Protein AF-A0A432HE36-F1 (afdb_monomer_lite)

Secondary structure (DSSP, 8-state):
--TT----SSEEETTEEE-HH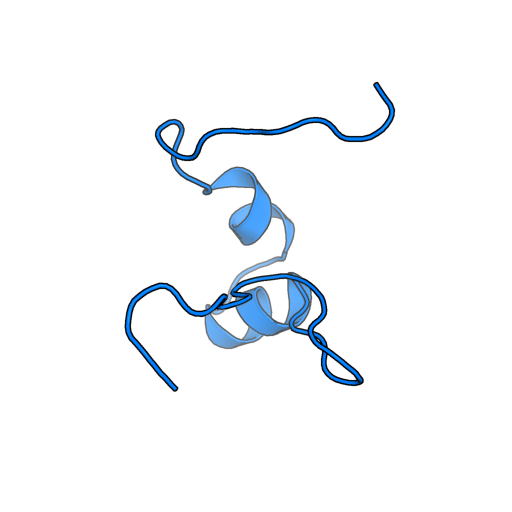HHHHHTTS-HHHHHHSS-TTS----S--

Sequence (49 aa):
VSAGEEAVFLGRQGSEEITADEIAEKAETINYEIVTRMSTRLPRFYING

Radius of gyration: 12.92 Å; chains: 1; bounding box: 25×27×27 Å

pLDDT: mean 96.26, std 6.03, range [56.91, 98.69]

Foldseek 3Di:
DDPPDDDDPAADDDPDGDHLQNVQVVVVHHSVCSVVVPDPPDDDDDDPD

Structure (mmCIF, N/CA/C/O backbone):
data_AF-A0A432HE36-F1
#
_entry.id   AF-A0A432HE36-F1
#
loop_
_atom_site.group_PDB
_atom_site.id
_atom_site.type_symbol
_atom_site.label_atom_id
_atom_site.label_alt_id
_atom_site.label_comp_id
_atom_site.label_asym_id
_atom_site.label_entity_id
_atom_site.label_seq_id
_atom_site.pdbx_PDB_ins_code
_atom_site.Cartn_x
_atom_site.Cartn_y
_atom_site.Cartn_z
_atom_site.occupancy
_atom_site.B_iso_or_equiv
_atom_site.auth_seq_id
_atom_site.auth_comp_id
_atom_site.auth_asym_id
_atom_site.auth_atom_id
_atom_site.pdbx_PDB_model_num
ATOM 1 N N . VAL A 1 1 ? -8.257 -9.901 18.730 1.00 88.38 1 VAL A N 1
ATOM 2 C CA . VAL A 1 1 ? -8.745 -10.667 17.565 1.00 88.38 1 VAL A CA 1
ATOM 3 C C . VAL A 1 1 ? -10.185 -11.097 17.765 1.00 88.38 1 VAL A C 1
ATOM 5 O O . VAL A 1 1 ? -10.472 -12.080 18.444 1.00 88.38 1 VAL A O 1
ATOM 8 N N . SER A 1 2 ? -11.080 -10.332 17.156 1.00 96.12 2 SER A N 1
ATOM 9 C CA . SER A 1 2 ? -12.505 -10.618 16.997 1.00 96.12 2 SER A CA 1
ATOM 10 C C . SER A 1 2 ? -12.931 -10.347 15.549 1.00 96.12 2 SER A C 1
ATOM 12 O O . SER A 1 2 ? -12.218 -9.676 14.802 1.00 96.12 2 SER A O 1
ATOM 14 N N . ALA A 1 3 ? -14.067 -10.898 15.117 1.00 96.81 3 ALA A N 1
ATOM 15 C CA . ALA A 1 3 ? -14.570 -10.636 13.771 1.00 96.81 3 ALA A CA 1
ATOM 16 C C . ALA A 1 3 ? -14.903 -9.143 13.603 1.00 96.81 3 ALA A C 1
ATOM 18 O O . ALA A 1 3 ? -15.617 -8.574 14.426 1.00 96.81 3 ALA A O 1
ATOM 19 N N . GLY A 1 4 ? -14.400 -8.533 12.527 1.00 95.81 4 GLY A N 1
ATOM 20 C CA . GLY A 1 4 ? -14.572 -7.103 12.246 1.00 95.81 4 GLY A CA 1
ATOM 21 C C . GLY A 1 4 ? -13.463 -6.199 12.797 1.00 95.81 4 GLY A C 1
ATOM 22 O O . GLY A 1 4 ? -13.513 -4.996 12.569 1.00 95.81 4 GLY A O 1
ATOM 23 N N . GLU A 1 5 ? -12.466 -6.755 13.489 1.00 97.19 5 GLU A N 1
ATOM 24 C CA . GLU A 1 5 ? -11.256 -6.021 13.877 1.00 97.19 5 GLU A CA 1
ATOM 25 C C . GLU A 1 5 ? -10.440 -5.614 12.635 1.00 97.19 5 GLU A C 1
ATOM 27 O O . GLU A 1 5 ? -10.410 -6.337 11.635 1.00 97.19 5 GLU A O 1
ATOM 32 N N . GLU A 1 6 ? -9.808 -4.440 12.680 1.00 95.69 6 GLU A N 1
ATOM 33 C CA . GLU A 1 6 ? -9.054 -3.885 11.553 1.00 95.69 6 GLU A CA 1
ATOM 34 C C . GLU A 1 6 ? -7.804 -4.714 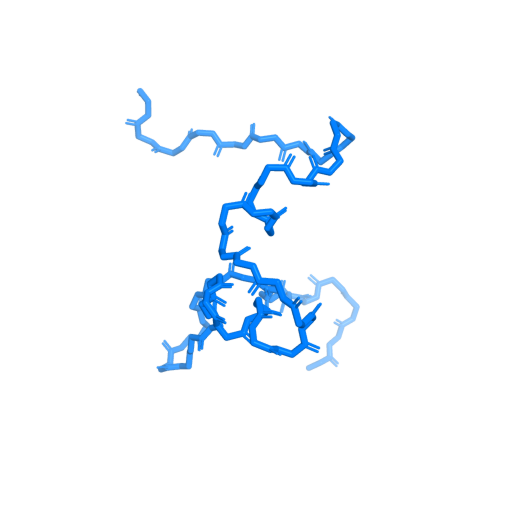11.236 1.00 95.69 6 GLU A C 1
ATOM 36 O O . GLU A 1 6 ? -7.027 -5.069 12.124 1.00 95.69 6 GLU A O 1
ATOM 41 N N . ALA A 1 7 ? -7.578 -4.941 9.942 1.00 96.62 7 ALA A N 1
ATOM 42 C CA . ALA A 1 7 ? -6.336 -5.482 9.417 1.00 96.62 7 ALA A CA 1
ATOM 43 C C . ALA A 1 7 ? -5.740 -4.508 8.394 1.00 96.62 7 ALA A C 1
ATOM 45 O O . ALA A 1 7 ? -6.404 -4.128 7.425 1.00 96.62 7 ALA A O 1
ATOM 46 N N . VAL A 1 8 ? -4.476 -4.135 8.595 1.00 97.31 8 VAL A N 1
ATOM 47 C CA . VAL A 1 8 ? -3.732 -3.255 7.688 1.00 97.31 8 VAL A CA 1
ATOM 48 C C . VAL A 1 8 ? -2.856 -4.109 6.774 1.00 97.31 8 VAL A C 1
ATOM 50 O O . VAL A 1 8 ? -1.916 -4.748 7.231 1.00 97.31 8 VAL A O 1
ATOM 53 N N . PHE A 1 9 ? -3.173 -4.134 5.477 1.00 96.50 9 PHE A N 1
ATOM 54 C CA . PHE A 1 9 ? -2.399 -4.878 4.467 1.00 96.50 9 PHE A CA 1
ATOM 55 C C . PHE A 1 9 ? -1.269 -4.050 3.835 1.00 96.50 9 PHE A C 1
ATOM 57 O O . PHE A 1 9 ? -0.310 -4.615 3.324 1.00 96.50 9 PHE A O 1
ATOM 64 N N . LEU A 1 10 ? -1.406 -2.723 3.838 1.00 97.50 10 LEU A N 1
ATOM 65 C CA . LEU A 1 10 ? -0.424 -1.743 3.374 1.00 97.50 10 LEU A CA 1
ATOM 66 C C . LEU A 1 10 ? -0.695 -0.458 4.158 1.00 97.50 10 LEU A C 1
A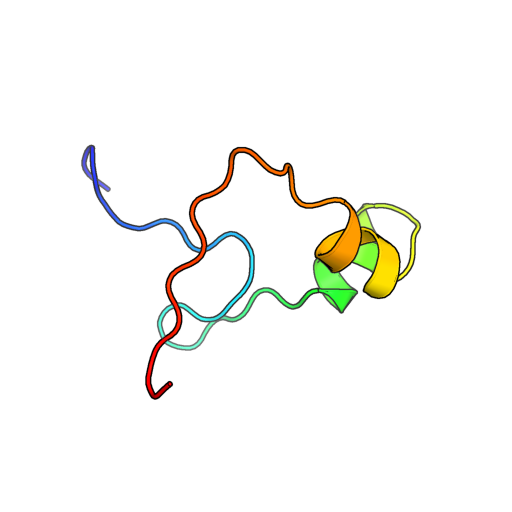TOM 68 O O . LEU A 1 10 ? -1.793 0.093 4.064 1.00 97.50 10 LEU A O 1
ATOM 72 N N . GLY A 1 11 ? 0.273 -0.004 4.948 1.00 97.56 11 GLY A N 1
ATOM 73 C CA . GLY A 1 11 ? 0.117 1.116 5.875 1.00 97.56 11 GLY A CA 1
ATOM 74 C C . GLY A 1 11 ? 0.616 0.783 7.279 1.00 97.56 11 GLY A C 1
ATOM 75 O O . GLY A 1 11 ? 1.352 -0.181 7.476 1.00 97.56 11 GLY A O 1
ATOM 76 N N . ARG A 1 12 ? 0.210 1.592 8.260 1.00 98.31 12 ARG A N 1
ATOM 77 C CA . ARG A 1 12 ? 0.714 1.543 9.637 1.00 98.31 12 ARG A CA 1
ATOM 78 C C . ARG A 1 12 ? -0.361 1.099 10.625 1.00 98.31 12 ARG A C 1
ATOM 80 O O . ARG A 1 12 ? -1.480 1.599 10.566 1.00 98.31 12 ARG A O 1
ATOM 87 N N . GLN A 1 13 ? 0.007 0.238 11.574 1.00 98.19 13 GLN A N 1
ATOM 88 C CA . GLN A 1 13 ? -0.808 -0.110 12.740 1.00 98.19 13 GLN A CA 1
ATOM 89 C C . GLN A 1 13 ? 0.068 -0.075 14.000 1.00 98.19 13 GLN A C 1
ATOM 91 O O . GLN A 1 13 ? 0.988 -0.873 14.165 1.00 98.19 13 GLN A O 1
ATOM 96 N N . GLY A 1 14 ? -0.194 0.877 14.901 1.00 96.69 14 GLY A N 1
ATOM 97 C CA . GLY A 1 14 ? 0.679 1.114 16.055 1.00 96.69 14 GLY A CA 1
ATOM 98 C C . GLY A 1 14 ? 2.076 1.585 15.628 1.00 96.69 14 GLY A C 1
ATOM 99 O O . GLY A 1 14 ? 2.200 2.568 14.895 1.00 96.69 14 GLY A O 1
ATOM 100 N N . SER A 1 15 ? 3.124 0.904 16.102 1.00 98.06 15 SER A N 1
ATOM 101 C CA . SER A 1 15 ? 4.520 1.167 15.714 1.00 98.06 15 SER A CA 1
ATOM 102 C C . SER A 1 15 ? 4.917 0.527 14.385 1.00 98.06 15 SER A C 1
ATOM 104 O O . SER A 1 15 ? 5.867 0.996 13.759 1.00 98.06 15 SER A O 1
ATOM 106 N N . GLU A 1 16 ? 4.189 -0.500 13.948 1.00 98.25 16 GLU A N 1
ATOM 107 C CA . GLU A 1 16 ? 4.546 -1.329 12.798 1.00 98.25 16 GLU A CA 1
ATOM 108 C C . GLU A 1 16 ? 3.972 -0.770 11.496 1.00 98.25 16 GLU A C 1
ATOM 110 O O . GLU A 1 16 ? 2.894 -0.168 11.476 1.00 98.25 16 GLU A O 1
ATOM 115 N N . GLU A 1 17 ? 4.683 -0.987 10.393 1.00 98.50 17 GLU A N 1
ATOM 116 C CA . GLU A 1 17 ? 4.293 -0.523 9.065 1.00 98.50 17 GLU A CA 1
ATOM 117 C C . GLU A 1 17 ? 4.638 -1.562 8.001 1.00 98.50 17 GLU A C 1
ATOM 119 O O . GLU A 1 17 ? 5.738 -2.104 8.001 1.00 98.50 17 GLU A O 1
ATOM 124 N N . ILE A 1 18 ? 3.700 -1.788 7.079 1.00 98.50 18 ILE A N 1
ATOM 125 C CA . ILE A 1 18 ? 3.900 -2.582 5.865 1.00 98.50 18 ILE A CA 1
ATOM 126 C C . ILE A 1 18 ? 3.946 -1.614 4.686 1.00 98.50 18 ILE A C 1
ATOM 128 O O . ILE A 1 18 ? 2.945 -0.970 4.351 1.00 98.50 18 ILE A O 1
ATOM 132 N N . THR A 1 19 ? 5.109 -1.508 4.050 1.00 98.56 19 THR A N 1
ATOM 133 C CA . THR A 1 19 ? 5.320 -0.602 2.913 1.00 98.56 19 THR A CA 1
ATOM 134 C C . THR A 1 19 ? 5.010 -1.283 1.579 1.00 98.56 19 THR A C 1
ATOM 136 O O . THR A 1 19 ? 5.034 -2.508 1.457 1.00 98.56 19 THR A O 1
ATOM 139 N N . ALA A 1 20 ? 4.747 -0.489 0.536 1.00 98.50 20 ALA A N 1
ATOM 140 C CA . ALA A 1 20 ? 4.592 -1.026 -0.818 1.00 98.50 20 ALA A CA 1
ATOM 141 C C . ALA A 1 20 ? 5.883 -1.696 -1.330 1.00 98.50 20 ALA A C 1
ATOM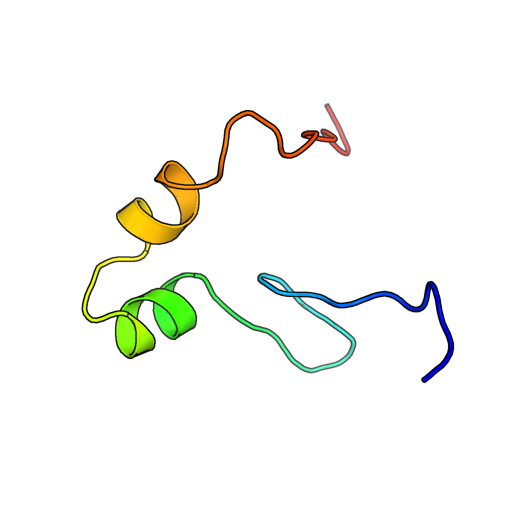 143 O O . ALA A 1 20 ? 5.795 -2.670 -2.074 1.00 98.50 20 ALA A O 1
ATOM 144 N N . ASP A 1 21 ? 7.055 -1.195 -0.923 1.00 98.69 21 ASP A N 1
ATOM 145 C CA . ASP A 1 21 ? 8.358 -1.772 -1.271 1.00 98.69 21 ASP A CA 1
ATOM 146 C C . ASP A 1 21 ? 8.554 -3.152 -0.627 1.00 98.69 21 ASP A C 1
ATOM 148 O O . ASP A 1 21 ? 8.966 -4.085 -1.310 1.00 98.69 21 ASP A O 1
ATOM 152 N N . GLU A 1 22 ? 8.169 -3.324 0.644 1.00 98.62 22 GLU A N 1
ATOM 153 C CA . GLU A 1 22 ? 8.231 -4.627 1.322 1.00 98.62 22 GLU A CA 1
ATOM 154 C C . GLU A 1 22 ? 7.347 -5.676 0.624 1.00 98.62 22 GLU A C 1
ATOM 156 O O . GLU A 1 22 ? 7.747 -6.827 0.428 1.00 98.62 22 GLU A O 1
ATOM 161 N N . ILE A 1 23 ? 6.133 -5.287 0.219 1.00 98.38 23 ILE A N 1
ATOM 162 C CA . ILE A 1 23 ? 5.231 -6.175 -0.525 1.00 98.38 23 ILE A CA 1
ATOM 163 C C . ILE A 1 23 ? 5.834 -6.513 -1.894 1.00 98.38 23 ILE A C 1
ATOM 165 O O . ILE A 1 23 ? 5.755 -7.660 -2.333 1.00 98.38 23 ILE A O 1
ATOM 169 N N . ALA A 1 24 ? 6.438 -5.530 -2.564 1.00 98.62 24 ALA A N 1
ATOM 170 C CA . ALA A 1 24 ? 7.058 -5.708 -3.869 1.00 98.62 24 ALA A CA 1
ATOM 171 C C . ALA A 1 24 ? 8.253 -6.670 -3.822 1.00 98.62 24 ALA A C 1
ATOM 173 O O . ALA A 1 24 ? 8.344 -7.543 -4.682 1.00 98.62 24 ALA A O 1
ATOM 174 N N . GLU A 1 25 ? 9.103 -6.576 -2.795 1.00 98.69 25 GLU A N 1
ATOM 175 C CA . GLU A 1 25 ? 10.225 -7.496 -2.573 1.00 98.69 25 GLU A CA 1
ATOM 176 C C . GLU A 1 25 ? 9.737 -8.946 -2.442 1.00 98.69 25 GLU A C 1
ATOM 178 O O . GLU A 1 25 ? 10.230 -9.835 -3.135 1.00 98.69 25 GLU A O 1
ATOM 183 N N . LYS A 1 26 ? 8.698 -9.183 -1.628 1.00 98.25 26 LYS A N 1
ATOM 184 C CA . LYS A 1 26 ? 8.093 -10.519 -1.460 1.00 98.25 26 LYS A CA 1
ATOM 185 C C . LYS A 1 26 ? 7.423 -11.041 -2.734 1.00 98.25 26 LYS A C 1
ATOM 187 O O . LYS A 1 26 ? 7.292 -12.250 -2.897 1.00 98.25 26 LYS A O 1
ATOM 192 N N . ALA A 1 27 ? 6.947 -10.143 -3.592 1.00 98.12 27 ALA A N 1
ATOM 193 C CA . ALA A 1 27 ? 6.252 -10.465 -4.835 1.00 98.12 27 ALA A CA 1
ATOM 194 C C . ALA A 1 27 ? 7.170 -10.451 -6.072 1.00 98.12 27 ALA A C 1
ATOM 196 O O . ALA A 1 27 ? 6.662 -10.585 -7.185 1.00 98.12 27 ALA A O 1
ATOM 197 N N . GLU A 1 28 ? 8.485 -10.276 -5.889 1.00 98.50 28 GLU A N 1
ATOM 198 C CA . GLU A 1 28 ? 9.486 -10.186 -6.962 1.00 98.50 28 GLU A CA 1
ATOM 199 C C . GLU A 1 28 ? 9.119 -9.141 -8.037 1.00 98.50 28 GLU A C 1
ATOM 201 O O . GLU A 1 28 ? 9.224 -9.371 -9.243 1.00 98.50 28 GLU A O 1
ATOM 206 N N . THR A 1 29 ? 8.656 -7.970 -7.593 1.00 98.56 29 THR A N 1
ATOM 207 C CA . THR A 1 29 ? 8.261 -6.852 -8.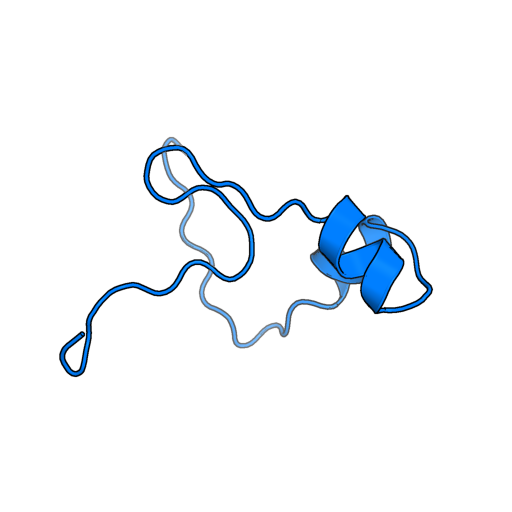461 1.00 98.56 29 THR A CA 1
ATOM 208 C C . THR A 1 29 ? 8.695 -5.499 -7.876 1.00 98.56 29 THR A C 1
ATOM 210 O O . THR A 1 29 ? 9.537 -5.432 -6.985 1.00 98.56 29 THR A O 1
ATOM 213 N N . ILE A 1 30 ? 8.146 -4.398 -8.391 1.00 98.62 30 ILE A N 1
ATOM 214 C CA . ILE A 1 30 ? 8.354 -3.028 -7.924 1.00 98.62 30 ILE A CA 1
ATOM 215 C C . ILE A 1 30 ? 7.089 -2.467 -7.262 1.00 98.62 30 ILE A C 1
ATOM 217 O O . ILE A 1 30 ? 5.963 -2.859 -7.581 1.00 98.62 30 ILE A O 1
ATOM 221 N N . ASN A 1 31 ? 7.259 -1.481 -6.383 1.00 98.56 31 ASN A N 1
ATOM 222 C CA . ASN A 1 31 ? 6.162 -0.834 -5.654 1.00 98.56 31 ASN A CA 1
ATOM 223 C C . ASN A 1 31 ? 5.052 -0.261 -6.555 1.00 98.56 31 ASN A C 1
ATOM 225 O O . ASN A 1 31 ? 3.874 -0.335 -6.199 1.00 98.56 31 ASN A O 1
ATOM 229 N N . TYR A 1 32 ? 5.396 0.242 -7.745 1.00 98.31 32 TYR A N 1
ATOM 230 C CA . TYR A 1 32 ? 4.428 0.723 -8.731 1.00 98.31 32 TYR A CA 1
ATOM 231 C C . TYR A 1 32 ? 3.449 -0.370 -9.157 1.00 98.31 32 TYR A C 1
ATOM 233 O O . TYR A 1 32 ? 2.263 -0.084 -9.310 1.00 98.31 32 TYR A O 1
ATOM 241 N N . GLU A 1 33 ? 3.889 -1.622 -9.306 1.00 98.31 33 GLU A N 1
ATOM 242 C CA . GLU A 1 33 ? 2.972 -2.716 -9.630 1.00 98.31 33 GLU A CA 1
ATOM 243 C C . GLU A 1 33 ? 2.030 -3.031 -8.465 1.00 98.31 33 GLU A C 1
ATOM 245 O O . GLU A 1 33 ? 0.864 -3.336 -8.703 1.00 98.31 33 GLU A O 1
ATOM 250 N N . ILE A 1 34 ? 2.483 -2.896 -7.215 1.00 98.00 34 ILE A N 1
ATOM 251 C CA . ILE A 1 34 ? 1.640 -3.125 -6.032 1.00 98.00 34 ILE A CA 1
ATOM 252 C C . ILE A 1 34 ? 0.492 -2.113 -5.974 1.00 98.00 34 ILE A C 1
ATOM 254 O O . ILE A 1 34 ? -0.675 -2.499 -5.876 1.00 98.00 34 ILE A O 1
ATOM 258 N N . VAL A 1 35 ? 0.794 -0.815 -6.081 1.00 97.44 35 VAL A N 1
ATOM 259 C CA . VAL A 1 35 ? -0.233 0.234 -5.946 1.00 97.44 35 VAL A CA 1
ATOM 260 C C . VAL A 1 35 ? -1.148 0.337 -7.170 1.00 97.44 35 VAL A C 1
ATOM 262 O O . VAL A 1 35 ? -2.323 0.674 -7.030 1.00 97.44 35 VAL A O 1
ATOM 265 N N . THR A 1 36 ? -0.660 0.002 -8.370 1.00 97.31 36 THR A N 1
ATOM 266 C CA . THR A 1 36 ? -1.458 0.084 -9.608 1.00 97.31 36 THR A CA 1
ATOM 267 C C . THR A 1 36 ? -2.304 -1.160 -9.882 1.00 97.31 36 THR A C 1
ATOM 269 O O . THR A 1 36 ? -3.339 -1.047 -10.538 1.00 97.31 36 THR A O 1
ATOM 272 N N . ARG A 1 37 ? -1.939 -2.339 -9.354 1.00 96.44 37 ARG A N 1
ATOM 273 C CA . ARG A 1 37 ? -2.721 -3.584 -9.523 1.00 96.44 37 ARG A CA 1
ATOM 274 C C . ARG A 1 37 ? -3.904 -3.719 -8.563 1.00 96.44 37 ARG A C 1
ATOM 276 O O . ARG A 1 37 ? -4.649 -4.698 -8.639 1.00 96.44 37 ARG A O 1
ATOM 283 N N . MET A 1 38 ? -4.123 -2.748 -7.677 1.00 95.19 38 MET A N 1
ATOM 284 C CA . MET A 1 38 ? -5.273 -2.738 -6.774 1.00 95.19 38 MET A CA 1
ATOM 285 C C . MET A 1 38 ? -6.596 -2.763 -7.553 1.00 95.19 38 MET A C 1
ATOM 287 O O . MET A 1 38 ? -6.930 -1.824 -8.279 1.00 95.19 38 MET A O 1
ATOM 291 N N . SER A 1 39 ? -7.386 -3.826 -7.357 1.00 96.56 39 SER A N 1
ATOM 292 C CA . SER A 1 39 ? -8.660 -4.036 -8.058 1.00 96.56 39 SER A CA 1
ATOM 293 C C . SER A 1 39 ? -9.554 -2.793 -8.023 1.00 96.56 39 SER A C 1
ATOM 295 O O . SER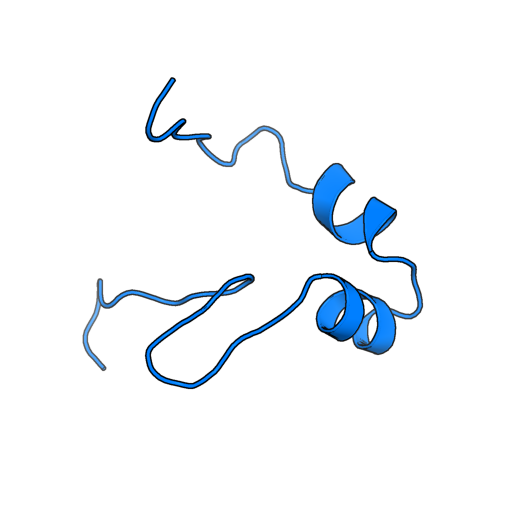 A 1 39 ? -9.708 -2.134 -6.993 1.00 96.56 39 SER A O 1
ATOM 297 N N . THR A 1 40 ? -10.228 -2.503 -9.133 1.00 96.06 40 THR A N 1
ATOM 298 C CA . THR A 1 40 ? -11.232 -1.430 -9.227 1.00 96.06 40 THR A CA 1
ATOM 299 C C . THR A 1 40 ? -12.408 -1.613 -8.259 1.00 96.06 40 THR A C 1
ATOM 301 O O . THR A 1 40 ? -13.082 -0.641 -7.944 1.00 96.06 40 THR A O 1
ATOM 304 N N . ARG A 1 41 ? -12.618 -2.822 -7.719 1.00 97.38 41 ARG A N 1
ATOM 305 C CA . ARG A 1 41 ? -13.666 -3.119 -6.724 1.00 97.38 41 ARG A CA 1
ATOM 306 C C . ARG A 1 41 ? -13.363 -2.613 -5.314 1.00 97.38 41 ARG A C 1
ATOM 308 O O . ARG A 1 41 ? -14.270 -2.578 -4.491 1.00 97.38 41 ARG A O 1
ATOM 315 N N . LEU A 1 42 ? -12.112 -2.262 -5.013 1.00 96.69 42 LEU A N 1
ATOM 316 C CA . LEU A 1 42 ? -11.768 -1.684 -3.715 1.00 96.69 42 LEU A CA 1
ATOM 317 C C . LEU A 1 42 ? -12.364 -0.266 -3.626 1.00 96.69 42 LEU A C 1
ATOM 319 O O . LEU A 1 42 ? -12.074 0.555 -4.497 1.00 96.69 42 LEU A O 1
ATOM 323 N N . PRO A 1 43 ? -13.204 0.064 -2.634 1.00 97.06 43 PRO A N 1
ATOM 324 C CA . PRO A 1 43 ? -13.666 1.437 -2.459 1.00 97.06 43 PRO A CA 1
ATOM 325 C C . PRO A 1 43 ? -12.482 2.343 -2.094 1.00 97.06 43 PRO A C 1
ATOM 327 O O . PRO A 1 43 ? -11.610 1.954 -1.318 1.00 97.06 43 PRO A O 1
ATOM 330 N N . ARG A 1 44 ? -12.428 3.545 -2.679 1.00 96.00 44 ARG A N 1
ATOM 331 C CA . ARG A 1 44 ? -11.413 4.563 -2.369 1.00 96.00 44 ARG A CA 1
ATOM 332 C C . ARG A 1 44 ? -12.072 5.655 -1.537 1.00 96.00 44 ARG A C 1
ATOM 334 O O . ARG A 1 44 ? -13.025 6.280 -1.995 1.00 96.00 44 ARG A O 1
ATOM 341 N N . PHE A 1 45 ? -11.555 5.882 -0.337 1.00 96.62 45 PHE A N 1
ATOM 342 C CA . PHE A 1 45 ? -11.977 6.972 0.535 1.00 96.62 45 PHE A CA 1
ATOM 343 C C . PHE A 1 45 ? -10.869 8.026 0.553 1.00 96.62 45 PHE A C 1
ATOM 345 O O . PHE A 1 45 ? -9.742 7.727 0.940 1.00 96.62 45 PHE A O 1
ATOM 352 N N . TYR A 1 46 ? -11.177 9.242 0.103 1.00 96.19 46 TYR A N 1
ATOM 353 C CA . TYR A 1 46 ? -10.239 10.363 0.121 1.00 96.19 46 TYR A CA 1
ATOM 354 C C . TYR A 1 46 ? -10.415 11.126 1.428 1.00 96.19 46 TYR A C 1
ATOM 356 O O . TYR A 1 46 ? -11.492 11.648 1.709 1.00 96.19 46 TYR A O 1
ATOM 364 N N . ILE A 1 47 ? -9.362 11.159 2.237 1.00 94.81 47 ILE A N 1
ATOM 365 C CA . ILE A 1 47 ? -9.351 11.861 3.518 1.00 94.81 47 ILE A CA 1
ATOM 366 C C . ILE A 1 47 ? -8.607 13.176 3.293 1.00 94.81 47 ILE A C 1
ATOM 368 O O . ILE A 1 47 ? -7.491 13.159 2.775 1.00 94.81 47 ILE A O 1
ATOM 372 N N . ASN A 1 48 ? -9.222 14.297 3.680 1.00 88.75 48 ASN A N 1
ATOM 373 C CA . ASN A 1 48 ? -8.714 15.663 3.468 1.00 88.75 48 ASN A CA 1
ATOM 374 C C . ASN A 1 48 ? -8.704 16.133 1.997 1.00 88.75 48 ASN A C 1
ATOM 376 O O . ASN A 1 48 ? -7.796 16.861 1.596 1.00 88.75 48 ASN A O 1
ATOM 380 N N . GLY A 1 49 ? -9.685 15.683 1.206 1.00 56.91 49 GLY A N 1
ATOM 381 C CA . GLY A 1 49 ? -9.950 16.208 -0.142 1.00 56.91 49 GLY A CA 1
ATOM 382 C C . GLY A 1 49 ? -10.592 17.589 -0.134 1.00 56.91 49 GLY A C 1
ATOM 383 O O . GLY A 1 49 ? -11.256 17.922 0.875 1.00 56.91 49 GLY A O 1
#